Protein AF-A0AAU2TFJ2-F1 (afdb_monomer_lite)

Secondary structure (DSSP, 8-state):
--STTHHHHHHHHHHHHHHHHHHHHHHSS--HHHHHHHHHHHHHHHHHHHHHHHHHHTT-

Sequence (60 aa):
MGYEVWVPVAGLLVVAAMMVTVVYLALRGTSASGRAVVLMAVAEVIRALAAVIRSFWGRV

Structure (mmCIF, N/CA/C/O backbone):
data_AF-A0AAU2TFJ2-F1
#
_entry.id   AF-A0AAU2TFJ2-F1
#
loop_
_atom_site.group_PDB
_atom_site.id
_atom_site.type_symbol
_atom_site.label_atom_id
_atom_site.label_alt_id
_atom_site.label_comp_id
_atom_site.label_asym_id
_atom_site.label_entity_id
_atom_site.label_seq_id
_atom_site.pdbx_PDB_ins_code
_atom_site.Cartn_x
_atom_site.Cartn_y
_atom_site.Cartn_z
_atom_site.occupancy
_atom_site.B_iso_or_equiv
_atom_site.auth_seq_id
_atom_site.auth_comp_id
_atom_site.auth_asym_id
_atom_site.auth_atom_id
_atom_site.pdbx_PDB_model_num
ATOM 1 N N . MET A 1 1 ? 10.912 1.312 -27.358 1.00 50.91 1 MET A N 1
ATOM 2 C CA . MET A 1 1 ? 11.426 1.185 -25.977 1.00 50.91 1 MET A CA 1
ATOM 3 C C . MET A 1 1 ? 10.771 2.242 -25.099 1.00 50.91 1 MET A C 1
ATOM 5 O O . MET A 1 1 ? 11.371 3.267 -24.820 1.00 50.91 1 MET A O 1
ATOM 9 N N . GLY A 1 2 ? 9.498 2.059 -24.749 1.00 56.44 2 GLY A N 1
ATOM 10 C CA . GLY A 1 2 ? 8.759 3.106 -24.034 1.00 56.44 2 GLY A CA 1
ATOM 11 C C . GLY A 1 2 ? 7.525 2.630 -23.283 1.00 56.44 2 GLY A C 1
ATOM 12 O O . GLY A 1 2 ? 6.808 3.471 -22.784 1.00 56.44 2 GLY A O 1
ATOM 13 N N . TYR A 1 3 ? 7.267 1.3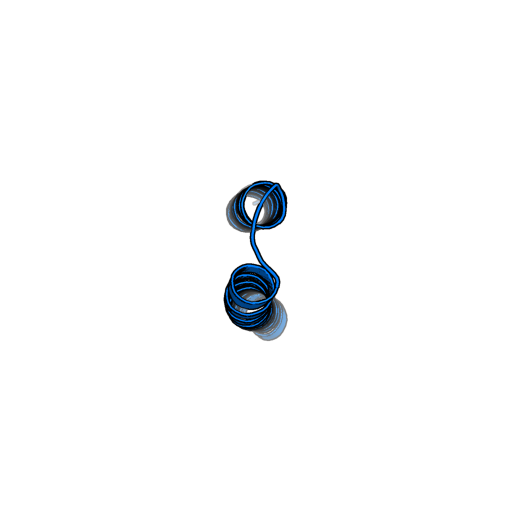21 -23.203 1.00 56.09 3 TYR A N 1
ATOM 14 C CA . TYR A 1 3 ? 6.176 0.724 -22.416 1.00 56.09 3 TYR A CA 1
ATOM 15 C C . TYR A 1 3 ? 6.703 -0.032 -21.187 1.00 56.09 3 TYR A C 1
ATOM 17 O O . TYR A 1 3 ? 6.032 -0.081 -20.162 1.00 56.09 3 TYR A O 1
ATOM 25 N N . GLU A 1 4 ? 7.931 -0.554 -21.247 1.00 61.19 4 GLU A N 1
ATOM 26 C CA . GLU A 1 4 ? 8.530 -1.373 -20.181 1.00 61.19 4 GLU A CA 1
ATOM 27 C C . GLU A 1 4 ? 8.737 -0.613 -18.865 1.00 61.19 4 GLU A C 1
ATOM 29 O O . GLU A 1 4 ? 8.698 -1.215 -17.799 1.00 61.19 4 GLU A O 1
ATOM 34 N N . VAL A 1 5 ? 8.888 0.714 -18.924 1.00 64.12 5 VAL A N 1
ATOM 35 C CA . VAL A 1 5 ? 8.991 1.579 -17.735 1.00 64.12 5 VAL A CA 1
ATOM 36 C C . VAL A 1 5 ? 7.609 1.936 -17.174 1.00 64.12 5 VAL A C 1
ATOM 38 O O . VAL A 1 5 ? 7.458 2.124 -15.971 1.00 64.12 5 VAL A O 1
ATOM 41 N N . TRP A 1 6 ? 6.569 1.975 -18.011 1.00 64.88 6 TRP A N 1
ATOM 42 C CA . TRP A 1 6 ? 5.224 2.368 -17.577 1.00 64.88 6 TRP A CA 1
ATOM 43 C C . TRP A 1 6 ? 4.450 1.235 -16.924 1.00 64.88 6 TRP A C 1
ATOM 45 O O . TRP A 1 6 ? 3.652 1.500 -16.034 1.00 64.88 6 TRP A O 1
ATOM 55 N N . VAL A 1 7 ? 4.698 -0.019 -17.310 1.00 74.56 7 VAL A N 1
ATOM 56 C CA . VAL A 1 7 ? 4.079 -1.191 -16.669 1.00 74.56 7 VAL A CA 1
ATOM 57 C C . VAL A 1 7 ? 4.359 -1.241 -15.157 1.00 74.56 7 VAL A C 1
ATOM 59 O O . VAL A 1 7 ? 3.398 -1.317 -14.388 1.00 74.56 7 VAL A O 1
ATOM 62 N N . PRO A 1 8 ? 5.614 -1.141 -14.677 1.00 74.56 8 PRO A N 1
ATOM 63 C CA . PRO A 1 8 ? 5.879 -1.129 -13.242 1.00 74.56 8 PRO A CA 1
ATOM 64 C C . PRO A 1 8 ? 5.352 0.132 -12.551 1.00 74.56 8 PRO A C 1
ATOM 66 O O . PRO A 1 8 ? 4.860 0.037 -11.430 1.00 74.56 8 PRO A O 1
ATOM 69 N N . VAL A 1 9 ? 5.385 1.295 -13.212 1.00 77.31 9 VAL A N 1
ATOM 70 C CA . VAL A 1 9 ? 4.826 2.544 -12.664 1.00 77.31 9 VAL A CA 1
ATOM 71 C C . VAL A 1 9 ? 3.306 2.450 -12.500 1.00 77.31 9 VAL A C 1
ATOM 73 O O . VAL A 1 9 ? 2.777 2.807 -11.449 1.00 77.31 9 VAL A O 1
ATOM 76 N N . ALA A 1 10 ? 2.596 1.918 -13.495 1.00 77.81 10 ALA A N 1
ATOM 77 C CA . ALA A 1 10 ? 1.156 1.693 -13.434 1.00 77.81 10 ALA A CA 1
ATOM 78 C C . ALA A 1 10 ? 0.799 0.665 -12.353 1.00 77.81 10 ALA A C 1
ATOM 80 O O . ALA A 1 10 ? -0.127 0.893 -11.576 1.00 77.81 10 ALA A O 1
ATOM 81 N N . GLY A 1 11 ? 1.574 -0.420 -12.239 1.00 77.88 11 GLY A N 1
ATOM 82 C CA . GLY A 1 11 ? 1.431 -1.384 -11.147 1.00 77.88 11 GLY A CA 1
ATOM 83 C C . GLY A 1 11 ? 1.595 -0.727 -9.774 1.00 77.88 11 GLY A C 1
ATOM 84 O O . GLY A 1 11 ? 0.777 -0.947 -8.882 1.00 77.88 11 GLY A O 1
ATOM 85 N N . LEU A 1 12 ? 2.592 0.149 -9.624 1.00 79.12 12 LEU A N 1
ATOM 86 C CA . LEU A 1 12 ? 2.827 0.898 -8.391 1.00 79.12 12 LEU A CA 1
ATOM 87 C C . LEU A 1 12 ? 1.643 1.816 -8.041 1.00 79.12 12 LEU A C 1
ATOM 89 O O . LEU A 1 12 ? 1.213 1.857 -6.889 1.00 79.12 12 LEU A O 1
ATOM 93 N N . LEU A 1 13 ? 1.088 2.517 -9.035 1.00 79.81 13 LEU A N 1
ATOM 94 C CA . LEU A 1 13 ? -0.064 3.405 -8.861 1.00 79.81 13 LEU A CA 1
ATOM 95 C C . LEU A 1 13 ? -1.330 2.643 -8.457 1.00 79.81 13 LEU A C 1
ATOM 97 O O . LEU A 1 13 ? -2.054 3.095 -7.570 1.00 79.81 13 LEU A O 1
ATOM 101 N N . VAL A 1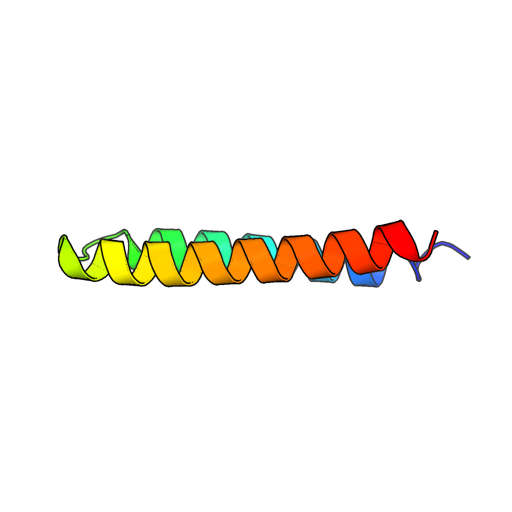 14 ? -1.582 1.476 -9.055 1.00 81.88 14 VAL A N 1
ATOM 102 C CA . VAL A 1 14 ? -2.729 0.624 -8.698 1.00 81.88 14 VAL A CA 1
ATOM 103 C C . VAL A 1 14 ? -2.606 0.127 -7.259 1.00 81.88 14 VAL A C 1
ATOM 105 O O . VAL A 1 14 ? -3.562 0.237 -6.491 1.00 81.88 14 VAL A O 1
ATOM 108 N N . VAL A 1 15 ? -1.425 -0.355 -6.859 1.00 81.44 15 VAL A N 1
ATOM 109 C CA . VAL A 1 15 ? -1.169 -0.806 -5.481 1.00 81.44 15 VAL A CA 1
ATOM 110 C C . VAL A 1 15 ? -1.348 0.344 -4.487 1.00 81.44 15 VAL A C 1
ATOM 112 O O . VAL A 1 15 ? -1.996 0.170 -3.454 1.00 81.44 15 VAL A O 1
ATOM 115 N N . ALA A 1 16 ? -0.841 1.536 -4.813 1.00 78.62 16 ALA A N 1
ATOM 116 C CA . ALA A 1 16 ? -1.004 2.723 -3.980 1.00 78.62 16 ALA A CA 1
ATOM 117 C C . ALA A 1 16 ? -2.483 3.126 -3.825 1.00 78.62 16 ALA A C 1
ATOM 119 O O . ALA A 1 16 ? -2.941 3.371 -2.708 1.00 78.62 16 ALA A O 1
ATOM 120 N N . ALA A 1 17 ? -3.257 3.140 -4.915 1.00 77.50 17 ALA A N 1
ATOM 121 C CA . ALA A 1 17 ? -4.683 3.472 -4.882 1.00 77.50 17 ALA A CA 1
ATOM 122 C C . ALA A 1 17 ? -5.506 2.445 -4.085 1.00 77.50 17 ALA A C 1
ATOM 124 O O . ALA A 1 17 ? -6.388 2.811 -3.300 1.00 77.50 17 ALA A O 1
ATOM 125 N N . MET A 1 18 ? -5.189 1.157 -4.238 1.00 78.81 18 MET A N 1
ATOM 126 C CA . MET A 1 18 ? -5.841 0.085 -3.489 1.00 78.81 18 MET A CA 1
ATOM 127 C C . MET A 1 18 ? -5.557 0.216 -1.988 1.00 78.81 18 MET A C 1
ATOM 129 O O . MET A 1 18 ? -6.469 0.095 -1.173 1.00 78.81 18 MET A O 1
ATOM 133 N N . MET A 1 19 ? -4.322 0.570 -1.622 1.00 76.81 19 MET A N 1
ATOM 134 C CA . MET A 1 19 ? -3.931 0.837 -0.238 1.00 76.81 19 MET A CA 1
ATOM 135 C C . MET A 1 19 ? -4.701 1.993 0.385 1.00 76.81 19 MET A C 1
ATOM 137 O O . MET A 1 19 ? -5.295 1.821 1.446 1.00 76.81 19 MET A O 1
ATOM 141 N N . VAL A 1 20 ? -4.762 3.148 -0.281 1.00 79.88 20 VAL A N 1
ATOM 142 C CA . VAL A 1 20 ? -5.537 4.301 0.210 1.00 79.88 20 VAL A CA 1
ATOM 143 C C . VAL A 1 20 ? -6.999 3.915 0.441 1.00 79.88 20 VAL A C 1
ATOM 145 O O . VAL A 1 20 ? -7.585 4.283 1.457 1.00 79.88 20 VAL A O 1
ATOM 148 N N . THR A 1 21 ? -7.566 3.117 -0.464 1.00 77.88 21 THR A N 1
ATOM 149 C CA . THR A 1 21 ? -8.949 2.637 -0.371 1.00 77.88 21 THR A CA 1
ATOM 150 C C . THR A 1 21 ? -9.160 1.728 0.841 1.00 77.88 21 THR A C 1
ATOM 152 O O . THR A 1 21 ? -10.097 1.942 1.609 1.00 77.88 21 THR A O 1
ATOM 155 N N . VAL A 1 22 ? -8.269 0.755 1.059 1.00 75.19 22 VAL A N 1
ATOM 156 C CA . VAL A 1 22 ? -8.316 -0.154 2.218 1.00 75.19 22 VAL A CA 1
ATOM 157 C C . VAL A 1 22 ? -8.179 0.620 3.523 1.00 75.19 22 VAL A C 1
ATOM 159 O O . VAL A 1 22 ? -8.936 0.379 4.456 1.00 75.19 22 VAL A O 1
ATOM 162 N N . VAL A 1 23 ? -7.269 1.590 3.583 1.00 76.94 23 VAL A N 1
ATOM 163 C CA . VAL A 1 23 ? -7.065 2.439 4.764 1.00 76.94 23 VAL A CA 1
ATOM 164 C C . VAL A 1 23 ? -8.287 3.299 5.038 1.00 76.94 23 VAL A C 1
ATOM 166 O O . VAL A 1 23 ? -8.737 3.381 6.176 1.00 76.94 23 VAL A O 1
ATOM 169 N N . TYR A 1 24 ? -8.863 3.909 4.005 1.00 76.69 24 TYR A N 1
ATOM 170 C CA . TYR A 1 24 ? -10.075 4.710 4.132 1.00 76.69 24 TYR A CA 1
ATOM 171 C C . 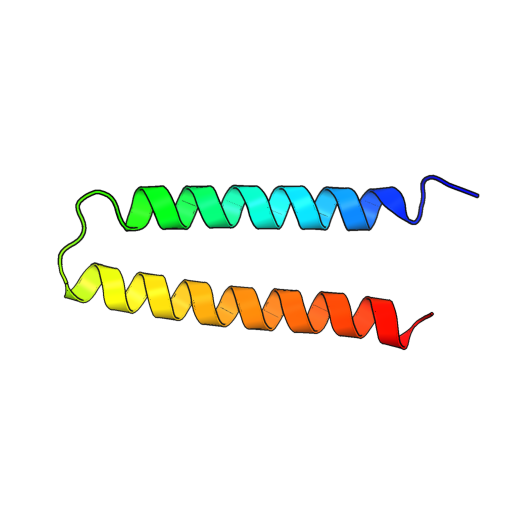TYR A 1 24 ? -11.255 3.883 4.664 1.00 76.69 24 TYR A C 1
ATOM 173 O O . TYR A 1 24 ? -11.937 4.308 5.599 1.00 76.69 24 TYR A O 1
ATOM 181 N N . LEU A 1 25 ? -11.462 2.682 4.112 1.00 72.88 25 LEU A N 1
ATOM 182 C CA . LEU A 1 25 ? -12.468 1.727 4.585 1.00 72.88 25 LEU A CA 1
ATOM 183 C C . LEU A 1 25 ? -12.195 1.282 6.019 1.00 72.88 25 LEU A C 1
ATOM 185 O O . LEU A 1 25 ? -13.107 1.278 6.839 1.00 72.88 25 LEU A O 1
ATOM 189 N N . ALA A 1 26 ? -10.942 0.966 6.335 1.00 68.50 26 ALA A N 1
ATOM 190 C CA . ALA A 1 26 ? -10.548 0.515 7.657 1.00 68.50 26 ALA A CA 1
ATOM 191 C C . ALA A 1 26 ? -10.603 1.634 8.704 1.00 68.50 26 ALA A C 1
ATOM 193 O O . ALA A 1 26 ? -10.748 1.341 9.876 1.00 68.50 26 ALA A O 1
ATOM 194 N N . LEU A 1 27 ? -10.522 2.911 8.331 1.00 70.62 27 LEU A N 1
ATOM 195 C CA . LEU A 1 27 ? -10.707 4.027 9.265 1.00 70.62 27 LEU A CA 1
ATOM 196 C C . LEU A 1 27 ? -12.187 4.385 9.470 1.00 70.62 27 LEU A C 1
ATOM 198 O O . LEU A 1 27 ? -12.549 4.955 10.508 1.00 70.62 27 LEU A O 1
ATOM 202 N N . ARG A 1 28 ? -13.060 4.049 8.509 1.00 72.31 28 ARG A N 1
ATOM 203 C CA . ARG A 1 28 ? -14.511 4.239 8.619 1.00 72.31 28 ARG A CA 1
ATOM 204 C C . ARG A 1 28 ? -15.100 3.214 9.594 1.00 72.31 28 ARG A C 1
ATOM 206 O O . ARG A 1 28 ? -15.359 2.071 9.247 1.00 72.31 28 ARG A O 1
ATOM 213 N N . GLY A 1 29 ? -15.362 3.654 10.822 1.00 66.94 29 GLY A N 1
ATOM 214 C CA . GLY A 1 29 ? -16.121 2.881 11.815 1.00 66.94 29 GLY A CA 1
ATOM 215 C C . GLY A 1 29 ? -15.290 2.040 12.789 1.00 66.94 29 GLY A C 1
ATOM 216 O O . GLY A 1 29 ? -15.869 1.377 13.643 1.00 66.94 29 GLY A O 1
ATOM 217 N N . THR A 1 30 ? -13.956 2.083 12.733 1.00 67.44 30 THR A N 1
ATOM 218 C CA . THR A 1 30 ? -13.109 1.363 13.700 1.00 67.44 30 THR A CA 1
ATOM 219 C C . THR A 1 30 ? -12.928 2.110 15.016 1.00 67.44 30 THR A C 1
ATOM 221 O O . THR A 1 30 ? -12.688 3.323 15.028 1.00 67.44 30 THR A O 1
ATOM 224 N N . SER A 1 31 ? -12.940 1.354 16.116 1.00 74.81 31 SER A N 1
ATOM 225 C CA . SER A 1 31 ? -12.532 1.800 17.452 1.00 74.81 31 SER A CA 1
ATOM 226 C C . SER A 1 31 ? -11.069 2.277 17.478 1.00 74.81 31 SER A C 1
ATOM 228 O O . SER A 1 31 ? -10.284 1.991 16.571 1.00 74.81 31 SER A O 1
ATOM 230 N N . ALA A 1 32 ? -10.675 3.007 18.529 1.00 75.19 32 ALA A N 1
ATOM 231 C CA . ALA A 1 32 ? -9.320 3.556 18.665 1.00 75.19 32 ALA A CA 1
ATOM 232 C C . ALA A 1 32 ? -8.211 2.486 18.557 1.00 75.19 32 ALA A C 1
ATOM 234 O O . ALA A 1 32 ? -7.165 2.751 17.968 1.00 75.19 32 ALA A O 1
ATOM 235 N N . SER A 1 33 ? -8.463 1.266 19.045 1.00 73.19 33 SER A N 1
ATOM 236 C CA . SER A 1 33 ? -7.544 0.130 18.896 1.00 73.19 33 SER A CA 1
ATOM 237 C C . SER A 1 33 ? -7.437 -0.357 17.447 1.00 73.19 33 SER A C 1
ATOM 239 O O . SER A 1 33 ? -6.337 -0.639 16.980 1.00 73.19 33 SER A O 1
ATOM 241 N N . GLY A 1 34 ? -8.546 -0.379 16.699 1.00 71.25 34 GLY A N 1
ATOM 242 C CA . GLY A 1 34 ? -8.546 -0.720 15.273 1.00 71.25 34 GLY A CA 1
ATOM 243 C C . GLY A 1 34 ? -7.733 0.268 14.434 1.00 71.25 34 GLY A C 1
ATOM 244 O O . GLY A 1 34 ? -6.970 -0.144 13.564 1.00 71.25 34 GLY A O 1
ATOM 245 N N . ARG A 1 35 ? -7.794 1.566 14.758 1.00 74.06 35 ARG A N 1
ATOM 246 C CA . ARG A 1 35 ? -6.989 2.593 14.073 1.00 74.06 35 ARG A CA 1
ATOM 247 C C . ARG A 1 35 ? -5.486 2.372 14.238 1.00 74.06 35 ARG A C 1
ATOM 249 O O . ARG A 1 35 ? -4.748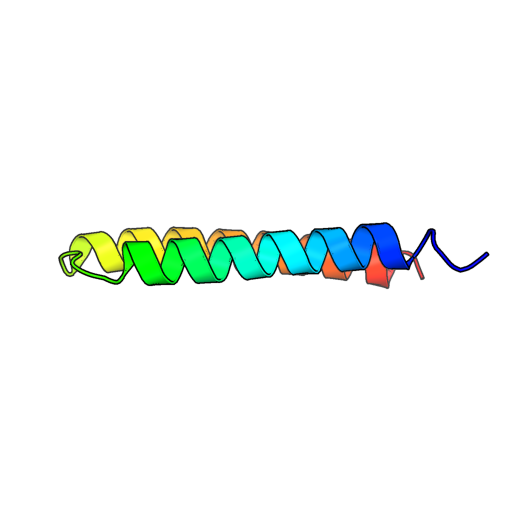 2.565 13.279 1.00 74.06 35 ARG A O 1
ATOM 256 N N . ALA A 1 36 ? -5.029 1.951 15.418 1.00 78.00 36 ALA A N 1
ATOM 257 C CA . ALA A 1 36 ? -3.609 1.695 15.665 1.00 78.00 36 ALA A CA 1
ATOM 258 C C . ALA A 1 36 ? -3.076 0.530 14.814 1.00 78.00 36 ALA A C 1
ATOM 260 O O . ALA A 1 36 ? -2.006 0.642 14.219 1.00 78.00 36 ALA A O 1
ATOM 261 N N . VAL A 1 37 ? -3.855 -0.551 14.693 1.00 76.56 37 VAL A N 1
ATOM 262 C CA . VAL A 1 37 ? -3.514 -1.700 13.838 1.00 76.56 37 VAL A CA 1
ATOM 263 C C . VAL A 1 37 ? -3.455 -1.284 12.367 1.00 76.56 37 VAL A C 1
ATOM 265 O O . VAL A 1 37 ? -2.508 -1.631 11.664 1.00 76.56 37 VAL A O 1
ATOM 268 N N . VAL A 1 38 ? -4.420 -0.477 11.914 1.00 74.81 38 VAL A N 1
ATOM 269 C CA . VAL A 1 38 ? -4.439 0.060 10.546 1.00 74.81 38 VAL A CA 1
ATOM 270 C C . VAL A 1 38 ? -3.220 0.943 10.289 1.00 74.81 38 VAL A C 1
ATOM 272 O O . VAL A 1 38 ? -2.557 0.772 9.274 1.00 74.81 38 VAL A O 1
ATOM 275 N N . LEU A 1 39 ? -2.867 1.842 11.209 1.00 79.75 39 LEU A N 1
ATOM 276 C CA . LEU A 1 39 ? -1.689 2.702 11.064 1.00 79.75 39 LEU A CA 1
ATOM 277 C C . LEU A 1 39 ? -0.377 1.905 11.036 1.00 79.75 39 LEU A C 1
ATOM 279 O O . LEU A 1 39 ? 0.513 2.244 10.257 1.00 79.75 39 LEU A O 1
ATOM 283 N N . MET A 1 40 ? -0.262 0.831 11.824 1.00 78.75 40 MET A N 1
ATOM 284 C CA . MET A 1 40 ? 0.878 -0.092 11.748 1.00 78.75 40 MET A CA 1
ATOM 285 C C . MET A 1 40 ? 0.968 -0.766 10.377 1.00 78.75 40 MET A C 1
ATOM 287 O O . MET A 1 40 ? 2.041 -0.777 9.774 1.00 78.75 40 MET A O 1
ATOM 291 N N . ALA A 1 41 ? -0.154 -1.265 9.853 1.00 73.50 41 ALA A N 1
ATOM 292 C CA . ALA A 1 41 ? -0.198 -1.859 8.520 1.00 73.50 41 ALA A CA 1
ATOM 293 C C . ALA A 1 41 ? 0.182 -0.837 7.433 1.00 73.50 41 ALA A C 1
ATOM 295 O O . ALA A 1 41 ? 0.977 -1.141 6.548 1.00 73.50 41 ALA A O 1
ATOM 296 N N . VAL A 1 42 ? -0.307 0.403 7.538 1.00 76.88 42 VAL A N 1
ATOM 297 C CA . VAL A 1 42 ? 0.055 1.501 6.626 1.00 76.88 42 VAL A CA 1
ATOM 298 C C . VAL A 1 42 ? 1.546 1.810 6.670 1.00 76.88 42 VAL A C 1
ATOM 300 O O . VAL A 1 42 ? 2.163 1.988 5.622 1.00 76.88 42 VAL A O 1
ATOM 303 N N . ALA A 1 43 ? 2.144 1.855 7.858 1.00 79.06 43 ALA A N 1
ATOM 304 C CA . ALA A 1 43 ? 3.571 2.118 8.002 1.00 79.06 43 ALA A CA 1
ATOM 305 C C . ALA A 1 43 ? 4.425 1.043 7.309 1.00 79.06 43 ALA A C 1
ATOM 307 O O . ALA A 1 43 ? 5.396 1.373 6.623 1.00 79.06 43 ALA A O 1
ATOM 308 N N . GLU A 1 44 ? 4.042 -0.229 7.433 1.00 80.25 44 GLU A N 1
ATOM 309 C CA . GLU A 1 44 ? 4.750 -1.344 6.798 1.00 80.25 44 GLU A CA 1
ATOM 310 C C . GLU A 1 44 ? 4.670 -1.275 5.267 1.00 80.25 44 GLU A C 1
ATOM 312 O O . GLU A 1 44 ? 5.652 -1.489 4.555 1.00 80.25 44 GLU A O 1
ATOM 317 N N . VAL A 1 45 ? 3.517 -0.859 4.751 1.00 73.94 45 VAL A N 1
ATOM 318 C CA . VAL A 1 45 ? 3.293 -0.657 3.318 1.00 73.94 45 VAL A CA 1
ATOM 319 C C . VAL A 1 45 ? 4.120 0.504 2.785 1.00 73.94 45 VAL A C 1
ATOM 321 O O . VAL A 1 45 ? 4.741 0.376 1.732 1.00 73.94 45 VAL A O 1
ATOM 324 N N . ILE A 1 46 ? 4.170 1.629 3.504 1.00 80.12 46 ILE A N 1
ATOM 325 C CA . ILE A 1 46 ? 5.002 2.776 3.119 1.00 80.12 46 ILE A CA 1
ATOM 326 C C . ILE A 1 46 ? 6.477 2.360 3.062 1.00 80.12 46 ILE A C 1
ATOM 328 O O . ILE A 1 46 ? 7.186 2.740 2.129 1.00 80.12 46 ILE A O 1
ATOM 332 N N . ARG A 1 47 ? 6.942 1.533 4.009 1.00 80.88 47 ARG A N 1
ATOM 333 C CA . ARG A 1 47 ? 8.305 0.976 3.982 1.00 80.88 47 ARG A CA 1
ATOM 334 C C . ARG A 1 47 ? 8.542 0.087 2.765 1.00 80.88 47 ARG A C 1
ATOM 336 O O . ARG A 1 47 ? 9.570 0.246 2.106 1.00 80.88 47 ARG A O 1
ATOM 343 N N . ALA A 1 48 ? 7.605 -0.804 2.443 1.00 75.25 48 ALA A N 1
ATOM 344 C CA . ALA A 1 48 ? 7.692 -1.647 1.253 1.00 75.25 48 ALA A CA 1
ATOM 345 C C . ALA A 1 48 ? 7.729 -0.805 -0.033 1.00 75.25 48 ALA A C 1
ATOM 347 O O . ALA A 1 48 ? 8.576 -1.030 -0.896 1.00 75.25 48 ALA A O 1
ATOM 348 N N . LEU A 1 49 ? 6.886 0.227 -0.131 1.00 76.19 49 LEU A N 1
ATOM 349 C CA . LEU A 1 49 ? 6.867 1.149 -1.266 1.00 76.19 49 LEU A CA 1
ATOM 350 C C . LEU A 1 49 ? 8.197 1.903 -1.400 1.00 76.19 49 LEU A C 1
ATOM 352 O O . LEU A 1 49 ? 8.756 1.990 -2.491 1.00 76.19 49 LEU A O 1
ATOM 356 N N . ALA A 1 50 ? 8.748 2.389 -0.285 1.00 79.44 50 ALA A N 1
ATOM 357 C CA . ALA A 1 50 ? 10.049 3.047 -0.261 1.00 79.44 50 ALA A CA 1
ATOM 358 C C . ALA A 1 50 ? 11.183 2.106 -0.702 1.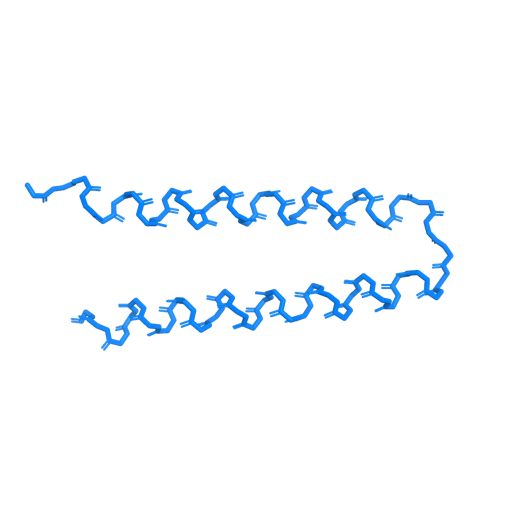00 79.44 50 ALA A C 1
ATOM 360 O O . ALA A 1 50 ? 12.097 2.541 -1.402 1.00 79.44 50 ALA A O 1
ATOM 361 N N . ALA A 1 51 ? 11.126 0.822 -0.335 1.00 78.06 51 ALA A N 1
ATOM 362 C CA . ALA A 1 51 ? 12.087 -0.181 -0.791 1.00 78.06 51 ALA A CA 1
ATOM 363 C C . ALA A 1 51 ? 11.984 -0.430 -2.304 1.00 78.06 51 ALA A C 1
ATOM 365 O O . ALA A 1 51 ? 13.012 -0.495 -2.978 1.00 78.06 51 ALA A O 1
ATOM 366 N N . VAL A 1 52 ? 10.766 -0.496 -2.853 1.00 73.81 52 VAL A N 1
ATOM 367 C CA . VAL A 1 52 ? 10.540 -0.634 -4.301 1.00 73.81 52 VAL A CA 1
ATOM 368 C C . VAL A 1 52 ? 11.067 0.586 -5.054 1.00 73.81 52 VAL A C 1
ATOM 370 O O . VAL A 1 52 ? 11.831 0.423 -6.003 1.00 73.81 52 VAL A O 1
ATOM 373 N N . ILE A 1 53 ? 10.738 1.801 -4.605 1.00 77.69 53 ILE A N 1
ATOM 374 C CA . ILE A 1 53 ? 11.239 3.045 -5.211 1.00 77.69 53 ILE A CA 1
ATOM 375 C C . ILE A 1 53 ? 12.769 3.077 -5.172 1.00 77.69 53 ILE A C 1
ATOM 377 O O . ILE A 1 53 ? 13.402 3.352 -6.187 1.00 77.69 53 ILE A O 1
ATOM 381 N N . ARG A 1 54 ? 13.378 2.731 -4.031 1.00 79.50 54 ARG A N 1
ATOM 382 C CA . ARG A 1 54 ? 14.839 2.680 -3.887 1.00 79.50 54 ARG A CA 1
ATOM 383 C C . ARG A 1 54 ? 15.472 1.621 -4.789 1.00 79.50 54 ARG A C 1
ATOM 385 O O . ARG A 1 54 ? 16.525 1.875 -5.357 1.00 79.50 54 ARG A O 1
ATOM 392 N N . SER A 1 55 ? 14.833 0.463 -4.960 1.00 75.12 55 SER A N 1
ATOM 393 C CA . SER A 1 55 ? 15.283 -0.565 -5.906 1.00 75.12 55 SER A CA 1
ATOM 394 C C . SER A 1 55 ? 15.157 -0.121 -7.362 1.00 75.12 55 SER A C 1
ATOM 396 O O . SER A 1 55 ? 15.924 -0.607 -8.190 1.00 75.12 55 SER A O 1
ATOM 398 N N . PHE A 1 56 ? 14.188 0.734 -7.690 1.00 71.56 56 PHE A N 1
ATOM 399 C CA . PHE A 1 56 ? 14.064 1.317 -9.021 1.00 71.56 56 PHE A CA 1
ATOM 400 C C . PHE A 1 56 ? 15.133 2.381 -9.249 1.00 71.56 56 PHE A C 1
ATOM 402 O O . PHE A 1 56 ? 15.846 2.301 -10.239 1.00 71.56 56 PHE A O 1
ATOM 409 N N . TRP A 1 57 ? 15.299 3.320 -8.316 1.00 71.00 57 TRP A N 1
ATOM 410 C CA . TRP A 1 57 ? 16.285 4.400 -8.413 1.00 71.00 57 TRP A CA 1
ATOM 411 C C . TRP A 1 57 ? 17.739 3.949 -8.286 1.00 71.00 57 TRP A C 1
ATOM 413 O O . TRP A 1 57 ? 18.590 4.530 -8.935 1.00 71.00 57 TRP A O 1
ATOM 423 N N . GLY A 1 58 ? 18.045 2.913 -7.504 1.00 60.62 58 GLY A N 1
ATOM 424 C CA . GLY A 1 58 ? 19.403 2.361 -7.423 1.00 60.62 58 GLY A CA 1
ATOM 425 C C . GLY A 1 58 ? 19.817 1.527 -8.641 1.00 60.62 58 GLY A C 1
ATOM 426 O O . GLY A 1 58 ? 20.936 1.024 -8.672 1.00 60.62 58 GLY A O 1
ATOM 427 N N . ARG A 1 59 ? 18.908 1.322 -9.602 1.00 56.59 59 ARG A N 1
ATOM 428 C CA . ARG A 1 59 ? 19.133 0.534 -10.821 1.00 56.59 59 ARG A CA 1
ATOM 429 C C . ARG A 1 59 ? 19.229 1.411 -12.084 1.00 56.59 59 ARG A C 1
ATOM 431 O O . ARG A 1 59 ? 19.578 0.874 -13.131 1.00 56.59 59 ARG A O 1
ATOM 438 N N . VAL A 1 60 ? 18.907 2.708 -11.990 1.00 50.38 60 VAL A N 1
ATOM 439 C CA . VAL A 1 60 ? 19.077 3.726 -13.053 1.00 50.38 60 VAL A CA 1
ATOM 440 C C . VAL A 1 60 ? 20.381 4.474 -12.830 1.00 50.38 60 VAL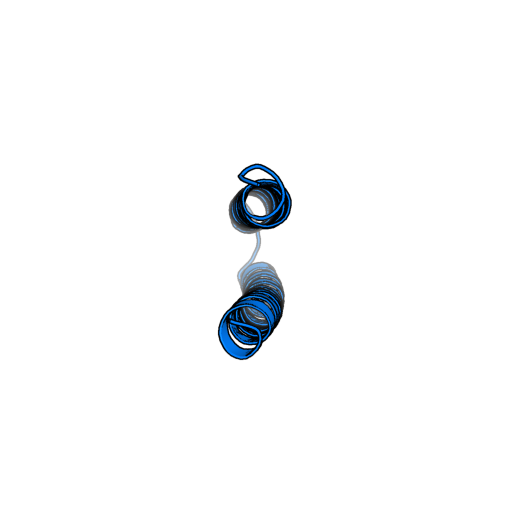 A C 1
ATOM 442 O O . VAL A 1 60 ? 21.022 4.818 -13.843 1.00 50.38 60 VAL A O 1
#

Radius of gyration: 14.69 Å; chains: 1; bounding box: 36×7×45 Å

Foldseek 3Di:
DPCVVVVVVVVLVVVVVVLVVVLVVQVVPDDPVSNVVSVVVVVVVVVVSVVVVCVVVVVD

pLDDT: mean 73.35, std 7.5, range [50.38, 81.88]